Protein AF-A0A1H5ZSI8-F1 (afdb_monomer)

Nearest PDB structures (foldseek):
  3l7w-assembly1_A-2  TM=3.458E-01  e=1.137E+00  Streptococcus mutans UA159
  2dqr-assembly1_B  TM=3.009E-01  e=2.070E+00  Bacillus subtilis
  5noc-assembly1_B  TM=3.827E-01  e=6.418E+00  Bacillus subtilis subsp. subtilis str. 168
  7jpn-assembly1_A  TM=2.852E-01  e=8.376E+00  Bos taurus

Secondary structure (DSSP, 8-state):
-HHHHHHHHHHHHHHHHHTT---EEEEE-SS-EEEEESS-HHHHHHHHHHHHTT-HHHHHHHHHHHHHHHHHHHHHHT-

Solvent-accessible surface area (backbone atoms only — not comparable to full-atom values): 4636 Å² total; per-residue (Å²): 112,75,66,58,53,54,51,53,50,51,54,50,46,47,53,33,42,77,69,69,47,74,50,78,44,82,45,72,76,90,85,50,77,49,80,48,66,64,49,54,72,68,53,50,52,51,52,50,50,53,53,32,70,68,40,72,68,40,42,50,53,51,51,55,51,51,53,52,52,54,52,52,52,57,54,60,76,75,102

pLDDT: mean 83.14, std 8.11, range [51.75, 95.44]

Radius of gyration: 17.03 Å; Cα contacts (8 Å, |Δi|>4): 47; chains: 1; bounding box: 49×23×35 Å

Structure (mmCIF, N/CA/C/O backbone):
data_AF-A0A1H5ZSI8-F1
#
_entry.id   AF-A0A1H5ZSI8-F1
#
loop_
_atom_site.group_PDB
_atom_site.id
_atom_site.type_symbol
_atom_site.label_atom_id
_atom_site.label_alt_id
_atom_site.label_comp_id
_atom_site.label_asym_id
_atom_site.label_entity_id
_atom_site.label_seq_id
_atom_site.pdbx_PDB_ins_code
_atom_site.Cartn_x
_atom_site.Cartn_y
_atom_site.Cartn_z
_atom_site.occupancy
_atom_site.B_iso_or_equiv
_atom_site.auth_seq_id
_atom_site.auth_comp_id
_atom_site.auth_asym_id
_atom_site.auth_atom_id
_atom_site.pdbx_PDB_model_num
ATOM 1 N N . MET A 1 1 ? -17.093 11.148 22.207 1.00 61.41 1 MET A N 1
ATOM 2 C CA . MET A 1 1 ? -15.991 11.632 21.342 1.00 61.41 1 MET A CA 1
ATOM 3 C C . MET A 1 1 ? -15.038 10.538 20.867 1.00 61.41 1 MET A C 1
ATOM 5 O O . MET A 1 1 ? -15.057 10.262 19.680 1.00 61.41 1 MET A O 1
ATOM 9 N N . LYS A 1 2 ? -14.199 9.900 21.705 1.00 74.31 2 LYS A N 1
ATOM 10 C CA . LYS A 1 2 ? -13.202 8.927 21.191 1.00 74.31 2 LYS A CA 1
ATOM 11 C C . LYS A 1 2 ? -13.818 7.594 20.729 1.00 74.31 2 LYS A C 1
ATOM 13 O O . LYS A 1 2 ? -13.372 7.033 19.739 1.00 74.31 2 LYS A O 1
ATOM 18 N N . GLU A 1 3 ? -14.854 7.113 21.415 1.00 81.56 3 GLU A N 1
ATOM 19 C CA . GLU A 1 3 ? -15.550 5.858 21.075 1.00 81.56 3 GLU A CA 1
ATOM 20 C C . GLU A 1 3 ? -16.427 5.979 19.822 1.00 81.56 3 GLU A C 1
ATOM 22 O O . GLU A 1 3 ? -16.405 5.086 18.982 1.00 81.56 3 GLU A O 1
ATOM 27 N N . GLU A 1 4 ? -17.125 7.106 19.650 1.00 82.56 4 GLU A N 1
ATOM 28 C CA . GLU A 1 4 ? -17.915 7.396 18.441 1.00 82.56 4 GLU A CA 1
ATOM 29 C C . GLU A 1 4 ? -17.029 7.414 17.191 1.00 82.56 4 GLU A C 1
ATOM 31 O O . GLU A 1 4 ? -17.363 6.786 16.192 1.00 82.56 4 GLU A O 1
ATOM 36 N N . LEU A 1 5 ? -15.849 8.038 17.276 1.00 80.62 5 LEU A N 1
ATOM 37 C CA . LEU A 1 5 ? -14.895 8.082 16.168 1.00 80.62 5 LEU A CA 1
ATOM 38 C C . LEU A 1 5 ? -14.358 6.686 15.806 1.00 80.62 5 LEU A C 1
ATOM 40 O O . LEU A 1 5 ? -14.201 6.360 14.631 1.00 80.62 5 LEU A O 1
ATOM 44 N N . ILE A 1 6 ? -14.089 5.842 16.810 1.00 82.00 6 ILE A N 1
ATOM 45 C CA . ILE A 1 6 ? -13.664 4.452 16.586 1.00 82.00 6 ILE A CA 1
ATOM 46 C C . ILE A 1 6 ? -14.765 3.668 15.865 1.00 82.00 6 ILE A C 1
ATOM 48 O O . ILE A 1 6 ? -14.471 2.887 14.959 1.00 82.00 6 ILE A O 1
ATOM 52 N N . GLU A 1 7 ? -16.020 3.867 16.255 1.00 85.94 7 GLU A N 1
ATOM 53 C CA . GLU A 1 7 ? -17.153 3.182 15.641 1.00 85.94 7 GLU A CA 1
ATOM 54 C C . GLU A 1 7 ? -17.402 3.658 14.202 1.00 85.94 7 GLU A C 1
ATOM 56 O O . GLU A 1 7 ? -17.574 2.833 13.303 1.00 85.94 7 GLU A O 1
ATOM 61 N N . GLU A 1 8 ? -17.307 4.963 13.937 1.00 84.12 8 GLU A N 1
ATOM 62 C CA . GLU A 1 8 ? -17.364 5.516 12.578 1.00 84.12 8 GLU A CA 1
ATOM 63 C C . GLU A 1 8 ? -16.259 4.941 11.680 1.00 84.12 8 GLU A C 1
ATOM 65 O O . GLU A 1 8 ? -16.531 4.51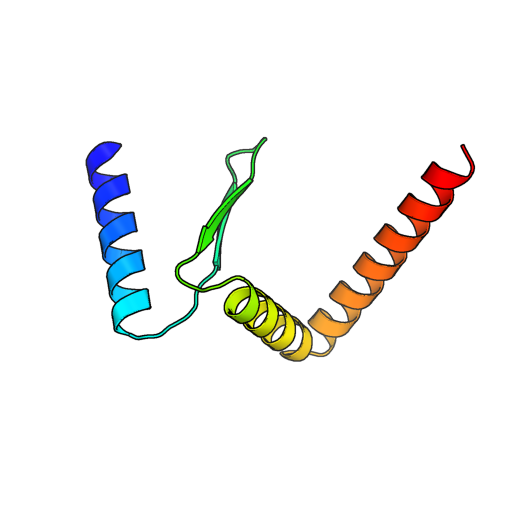2 10.554 1.00 84.12 8 GLU A O 1
ATOM 70 N N . MET A 1 9 ? -15.024 4.849 12.187 1.00 81.81 9 MET A N 1
ATOM 71 C CA . MET A 1 9 ? -13.915 4.236 11.453 1.00 81.81 9 MET A CA 1
ATOM 72 C C .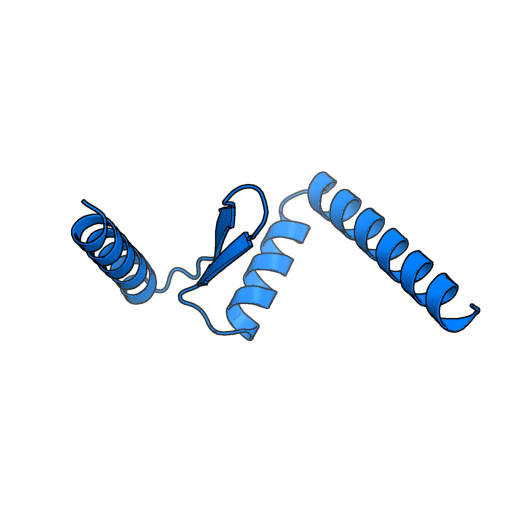 MET A 1 9 ? -14.184 2.761 11.141 1.00 81.81 9 MET A C 1
ATOM 74 O O . MET A 1 9 ? -13.982 2.330 10.005 1.00 81.81 9 MET A O 1
ATOM 78 N N . LYS A 1 10 ? -14.681 1.981 12.109 1.00 82.06 10 LYS A N 1
ATOM 79 C CA . LYS A 1 10 ? -15.044 0.571 11.888 1.00 82.06 10 LYS A CA 1
ATOM 80 C C . LYS A 1 10 ? -16.121 0.424 10.819 1.00 82.06 10 LYS A C 1
ATOM 82 O O . LYS A 1 10 ? -15.996 -0.430 9.943 1.00 82.06 10 LYS A O 1
ATOM 87 N N . GLN A 1 11 ? -17.156 1.262 10.853 1.00 86.88 11 GLN A N 1
ATOM 88 C CA . GLN A 1 11 ? -18.227 1.237 9.858 1.00 86.88 11 GLN A CA 1
ATOM 89 C C . GLN A 1 11 ? -17.727 1.614 8.465 1.00 86.88 11 GLN A C 1
ATOM 91 O O . GLN A 1 11 ? -18.127 0.995 7.478 1.00 86.88 11 GLN A O 1
ATOM 96 N N . PHE A 1 12 ? -16.835 2.598 8.369 1.00 84.62 12 PHE A N 1
ATOM 97 C CA . PHE A 1 12 ? -16.217 2.979 7.107 1.00 84.62 12 PHE A CA 1
ATOM 98 C C . PHE A 1 12 ? -15.360 1.845 6.527 1.00 84.62 12 PHE A C 1
ATOM 100 O O . PHE A 1 12 ? -15.553 1.453 5.376 1.00 84.62 12 PHE A O 1
ATOM 107 N N . LEU A 1 13 ? -14.492 1.239 7.343 1.00 80.00 13 LEU A N 1
ATOM 108 C CA . LEU A 1 13 ? -13.682 0.083 6.945 1.00 80.00 13 LEU A CA 1
ATOM 109 C C . LEU A 1 13 ? -14.551 -1.099 6.509 1.00 80.00 13 LEU A C 1
ATOM 111 O O . LEU A 1 13 ? -14.251 -1.753 5.507 1.00 80.00 13 LEU A O 1
ATOM 115 N N . LYS A 1 14 ? -15.661 -1.340 7.217 1.00 83.62 14 LYS A N 1
ATOM 116 C CA . LYS A 1 14 ? -16.630 -2.370 6.850 1.00 83.62 14 LYS A CA 1
ATOM 117 C C . LYS A 1 14 ? -17.271 -2.080 5.492 1.00 83.62 14 LYS A C 1
ATOM 119 O O . LYS A 1 14 ? -17.298 -2.974 4.657 1.00 83.62 14 LYS A O 1
ATOM 124 N N . LYS A 1 15 ? -17.723 -0.847 5.229 1.00 87.44 15 LYS A N 1
ATOM 125 C CA . LYS A 1 15 ? -18.288 -0.459 3.920 1.00 87.44 15 LYS A CA 1
ATOM 126 C C . LYS A 1 15 ? -17.291 -0.677 2.781 1.00 87.44 15 LYS A C 1
ATOM 128 O O . LYS A 1 15 ? -17.670 -1.201 1.739 1.00 87.44 15 LYS A O 1
ATOM 133 N N . MET A 1 16 ? -16.022 -0.325 2.990 1.00 84.06 16 MET A N 1
ATOM 134 C CA . MET A 1 16 ? -14.959 -0.556 2.005 1.00 84.06 16 MET A CA 1
ATOM 135 C C . MET A 1 16 ? -14.726 -2.053 1.767 1.00 84.06 16 MET A C 1
ATOM 137 O O . MET A 1 16 ? -14.584 -2.484 0.625 1.00 84.06 16 MET A O 1
ATOM 141 N N . SER A 1 17 ? -14.737 -2.856 2.837 1.00 81.00 17 SER A N 1
ATOM 142 C CA . SER A 1 17 ? -14.603 -4.315 2.751 1.00 81.00 17 SER A CA 1
ATOM 143 C C . SER A 1 17 ? -15.790 -4.958 2.023 1.00 81.00 17 SER A C 1
ATOM 145 O O . SER A 1 17 ? -15.584 -5.747 1.103 1.00 81.00 17 SER A O 1
ATOM 147 N N . ASP A 1 18 ? -17.022 -4.555 2.352 1.00 85.06 18 ASP A N 1
ATOM 148 C CA . ASP A 1 18 ? -18.252 -5.014 1.695 1.00 85.06 18 ASP A CA 1
ATOM 149 C C . ASP A 1 18 ? -18.250 -4.655 0.194 1.00 85.06 18 ASP A C 1
ATOM 151 O O . ASP A 1 18 ? -18.671 -5.454 -0.644 1.00 85.06 18 ASP A O 1
ATOM 155 N N . ALA A 1 19 ? -17.713 -3.482 -0.161 1.00 85.62 19 ALA A N 1
ATOM 156 C CA . ALA A 1 19 ? -17.519 -3.044 -1.544 1.00 85.62 19 ALA A CA 1
ATOM 157 C C . ALA A 1 19 ? -16.334 -3.730 -2.255 1.00 85.62 19 ALA A C 1
ATOM 159 O O . ALA A 1 19 ? -16.101 -3.472 -3.435 1.00 85.62 19 ALA A O 1
ATOM 160 N N . LYS A 1 20 ? -15.587 -4.601 -1.560 1.00 79.50 20 LYS A N 1
ATOM 161 C CA . LYS A 1 20 ? -14.356 -5.256 -2.038 1.00 79.50 20 LYS A CA 1
ATOM 162 C C . LYS A 1 20 ? -13.283 -4.266 -2.503 1.00 79.50 20 LYS A C 1
ATOM 164 O O . LYS A 1 20 ? -12.480 -4.579 -3.380 1.00 79.50 20 LYS A O 1
ATOM 169 N N . ILE A 1 21 ? -13.259 -3.078 -1.904 1.00 80.56 21 ILE A N 1
ATOM 170 C CA . ILE A 1 21 ? -12.246 -2.060 -2.167 1.00 80.56 21 ILE A CA 1
ATOM 171 C C . ILE A 1 21 ? -11.155 -2.218 -1.117 1.00 80.56 21 ILE A C 1
ATOM 173 O O . ILE A 1 21 ? -11.372 -1.946 0.064 1.00 80.56 21 ILE A O 1
ATOM 177 N N . ALA A 1 22 ? -9.984 -2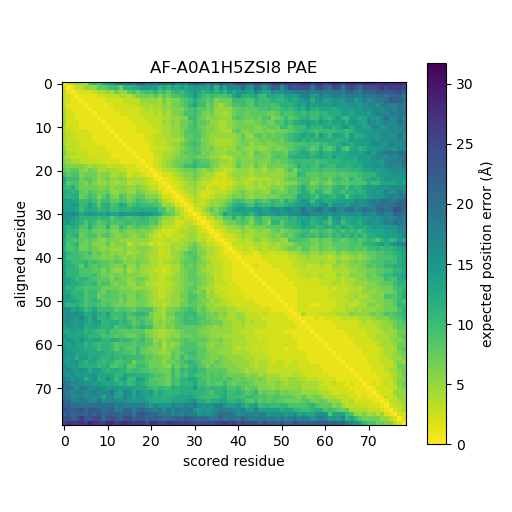.669 -1.553 1.00 79.31 22 ALA A N 1
ATOM 178 C CA . ALA A 1 22 ? -8.805 -2.732 -0.708 1.00 79.31 22 ALA A CA 1
ATOM 179 C C . ALA A 1 22 ? -8.293 -1.307 -0.437 1.00 79.31 22 ALA A C 1
ATOM 181 O O . ALA A 1 22 ? -8.148 -0.509 -1.362 1.00 79.31 22 ALA A O 1
ATOM 182 N N . ALA A 1 23 ? -8.029 -0.990 0.827 1.00 79.12 23 ALA A N 1
ATOM 183 C CA . ALA A 1 23 ? -7.532 0.312 1.241 1.00 79.12 23 ALA A CA 1
ATOM 184 C C . ALA A 1 23 ? -6.489 0.186 2.355 1.00 79.12 23 ALA A C 1
ATOM 186 O O . ALA A 1 23 ? -6.581 -0.690 3.222 1.00 79.12 23 ALA A O 1
ATOM 187 N N . ILE A 1 24 ? -5.521 1.102 2.322 1.00 81.38 24 ILE A N 1
ATOM 188 C CA . ILE A 1 24 ? -4.502 1.305 3.351 1.00 81.38 24 ILE A CA 1
ATOM 189 C C . ILE A 1 24 ? -4.676 2.731 3.873 1.00 81.38 24 ILE A C 1
ATOM 191 O O . ILE A 1 24 ? -4.627 3.691 3.108 1.00 81.38 24 ILE A O 1
ATOM 195 N N . PHE A 1 25 ? -4.887 2.864 5.176 1.00 78.94 25 PHE A N 1
ATOM 196 C CA . PHE A 1 25 ? -5.002 4.136 5.875 1.00 78.94 25 PHE A CA 1
ATOM 197 C C . PHE A 1 25 ? -3.756 4.350 6.716 1.00 78.94 25 PHE A C 1
ATOM 199 O O . PHE A 1 25 ? -3.403 3.505 7.540 1.00 78.94 25 PHE A O 1
ATOM 206 N N . LEU A 1 26 ? -3.118 5.496 6.512 1.00 77.50 26 LEU A N 1
ATOM 207 C CA . LEU A 1 26 ? -1.967 5.945 7.278 1.00 77.50 26 LEU A CA 1
ATOM 208 C C . LEU A 1 26 ? -2.415 7.102 8.166 1.00 77.50 26 LEU A C 1
ATOM 210 O O . LEU A 1 26 ? -2.773 8.166 7.668 1.00 77.50 26 LEU A O 1
ATOM 214 N N . ALA A 1 27 ? -2.414 6.890 9.477 1.00 76.69 27 ALA A N 1
ATOM 215 C CA . ALA A 1 27 ? -2.575 7.959 10.452 1.00 76.69 27 ALA A CA 1
ATOM 216 C C . ALA A 1 27 ? -1.226 8.225 11.123 1.00 76.69 27 ALA A C 1
ATOM 218 O O . ALA A 1 27 ? -0.535 7.286 11.502 1.00 76.69 27 ALA A O 1
ATOM 219 N N . ALA A 1 28 ? -0.855 9.491 11.291 1.00 76.88 28 ALA A N 1
ATOM 220 C CA . ALA A 1 28 ? 0.350 9.887 12.011 1.00 76.88 28 ALA A CA 1
ATOM 221 C C . ALA A 1 28 ? -0.042 10.696 13.250 1.00 76.88 28 ALA A C 1
ATOM 223 O O . ALA A 1 28 ? -0.893 11.580 13.163 1.00 76.88 28 ALA A O 1
ATOM 224 N N . ASN A 1 29 ? 0.576 10.416 14.398 1.00 76.50 29 ASN A N 1
ATOM 225 C CA . ASN A 1 29 ? 0.398 11.207 15.623 1.00 76.50 29 ASN A CA 1
ATOM 226 C C . ASN A 1 29 ? 1.664 11.992 16.015 1.00 76.50 29 ASN A C 1
ATOM 228 O O . ASN A 1 29 ? 1.880 12.278 17.189 1.00 76.50 29 ASN A O 1
ATOM 232 N N . GLY A 1 30 ? 2.495 12.340 15.028 1.00 74.69 30 GLY A N 1
ATOM 233 C CA . GLY A 1 30 ? 3.760 13.061 15.207 1.00 74.69 30 GLY A CA 1
ATOM 234 C C . GLY A 1 30 ? 4.950 12.136 15.463 1.00 74.69 30 GLY A C 1
ATOM 235 O O . GLY A 1 30 ? 5.967 12.277 14.795 1.00 74.69 30 GLY A O 1
ATOM 236 N N . GLU A 1 31 ? 4.805 11.159 16.361 1.00 74.12 31 GLU A N 1
ATOM 237 C CA . GLU A 1 31 ? 5.878 10.206 16.705 1.00 74.12 31 GLU A CA 1
ATOM 238 C C . GLU A 1 31 ? 5.647 8.801 16.139 1.00 74.12 31 GLU A C 1
ATOM 240 O O . GLU A 1 31 ? 6.601 8.077 15.871 1.00 74.12 31 GLU A O 1
ATOM 245 N N . ASN A 1 32 ? 4.387 8.406 15.935 1.00 71.81 32 ASN A N 1
ATOM 246 C CA . ASN A 1 32 ? 4.020 7.071 15.477 1.00 71.81 32 ASN A CA 1
ATOM 247 C C . ASN A 1 32 ? 3.121 7.132 14.244 1.00 71.81 32 ASN A C 1
ATOM 249 O O . ASN A 1 32 ? 2.261 8.010 14.113 1.00 71.81 32 ASN A O 1
ATOM 253 N N . TYR A 1 33 ? 3.281 6.125 13.389 1.00 75.12 33 TYR A N 1
ATOM 254 C CA . TYR A 1 33 ? 2.362 5.829 12.300 1.00 75.12 33 TYR A CA 1
ATOM 255 C C . TYR A 1 33 ? 1.468 4.656 12.700 1.00 75.12 33 TYR A C 1
ATOM 257 O O . TYR A 1 33 ? 1.945 3.618 13.153 1.00 75.12 33 TYR A O 1
ATOM 265 N N . ILE A 1 34 ? 0.162 4.826 12.531 1.00 77.81 34 ILE A N 1
ATOM 266 C CA . ILE A 1 34 ? -0.844 3.786 12.694 1.00 77.81 34 ILE A CA 1
ATOM 267 C C . ILE A 1 34 ? -1.343 3.434 11.299 1.00 77.81 34 ILE A C 1
ATOM 269 O O . ILE A 1 34 ? -1.964 4.254 10.619 1.00 77.81 34 ILE A O 1
ATOM 273 N N . THR A 1 35 ? -1.073 2.203 10.885 1.00 76.62 35 THR A N 1
ATOM 274 C CA . THR A 1 35 ? -1.599 1.613 9.657 1.00 76.62 35 THR A CA 1
ATOM 275 C C . THR A 1 35 ? -2.893 0.869 9.952 1.00 76.62 35 THR A C 1
ATOM 277 O O . THR A 1 35 ? -2.948 0.003 10.823 1.00 76.62 35 THR A O 1
ATOM 280 N N . CYS A 1 36 ? -3.946 1.175 9.198 1.00 75.88 36 CYS A N 1
ATOM 281 C CA . CYS A 1 36 ? -5.183 0.403 9.201 1.00 75.88 36 CYS A CA 1
ATOM 282 C C . CYS A 1 36 ? -5.490 -0.071 7.780 1.00 75.88 36 CYS A C 1
ATOM 284 O O . CYS A 1 36 ? -5.360 0.695 6.831 1.00 75.88 36 CYS A O 1
ATOM 286 N N . HIS A 1 37 ? -5.879 -1.330 7.618 1.00 82.06 37 HIS A N 1
ATOM 287 C CA . HIS A 1 37 ? -6.161 -1.919 6.314 1.00 82.06 37 HIS A CA 1
ATOM 288 C C . HIS A 1 37 ? -7.316 -2.912 6.412 1.00 82.06 37 HIS A C 1
ATOM 290 O O . HIS A 1 37 ? -7.531 -3.539 7.447 1.00 82.06 37 HIS A O 1
ATOM 296 N N . ASN A 1 38 ? -8.058 -3.064 5.317 1.00 82.88 38 ASN A N 1
ATOM 297 C CA . ASN A 1 38 ? -9.157 -4.027 5.193 1.00 82.88 38 ASN A CA 1
ATOM 298 C C . ASN A 1 38 ? -8.843 -5.171 4.207 1.00 82.88 38 ASN A C 1
ATOM 300 O O . ASN A 1 38 ? -9.751 -5.882 3.778 1.00 82.88 38 ASN A O 1
ATOM 304 N N . CYS A 1 39 ? -7.577 -5.315 3.814 1.00 81.56 39 CYS A N 1
ATOM 305 C CA . CYS A 1 39 ? -7.108 -6.265 2.809 1.00 81.56 39 CYS A CA 1
ATOM 306 C C . CYS A 1 39 ? -5.962 -7.135 3.342 1.00 81.56 39 CYS A C 1
ATOM 308 O O . CYS A 1 39 ? -5.268 -6.751 4.287 1.00 81.56 39 CYS A O 1
ATOM 310 N N . SER A 1 40 ? -5.779 -8.316 2.738 1.00 85.69 40 SER A N 1
ATOM 311 C CA . SER A 1 40 ? -4.670 -9.218 3.075 1.00 85.69 40 SER A CA 1
ATOM 312 C C . SER A 1 40 ? -3.317 -8.586 2.740 1.00 85.69 40 SER A C 1
ATOM 314 O O . SER A 1 40 ? -3.251 -7.574 2.039 1.00 85.69 40 SER A O 1
ATOM 316 N N . VAL A 1 41 ? -2.233 -9.196 3.216 1.00 83.75 41 VAL A N 1
ATOM 317 C CA . VAL A 1 41 ? -0.866 -8.736 2.926 1.00 83.75 41 VAL A CA 1
ATOM 318 C C . VAL A 1 41 ? -0.605 -8.718 1.416 1.00 83.75 41 VAL A C 1
ATOM 320 O O . VAL A 1 41 ? -0.050 -7.754 0.897 1.00 83.75 41 VAL A O 1
ATOM 323 N N . GLU A 1 42 ? -1.083 -9.725 0.684 1.00 85.94 42 GLU A N 1
ATOM 324 C CA . GLU A 1 42 ? -0.984 -9.786 -0.778 1.00 85.94 42 GLU A CA 1
ATOM 325 C C . GLU A 1 42 ? -1.767 -8.647 -1.444 1.00 85.94 42 GLU A C 1
ATOM 327 O O . GLU A 1 42 ? -1.279 -8.018 -2.381 1.00 85.94 42 GLU A O 1
ATOM 332 N N . GLY A 1 43 ? -2.965 -8.336 -0.936 1.00 84.38 43 GLY A N 1
ATOM 333 C CA . GLY A 1 43 ? -3.759 -7.205 -1.419 1.00 84.38 43 GLY A CA 1
ATOM 334 C C . GLY A 1 43 ? -3.070 -5.861 -1.178 1.00 84.38 43 GLY A C 1
ATOM 335 O O . GLY A 1 43 ? -3.092 -4.994 -2.050 1.00 84.38 43 GLY A O 1
ATOM 336 N N . GLN A 1 44 ? -2.407 -5.700 -0.032 1.00 85.56 44 GLN A N 1
ATOM 337 C CA . GLN A 1 44 ? -1.610 -4.510 0.271 1.00 85.56 44 GLN A CA 1
ATOM 338 C C . GLN A 1 44 ? -0.418 -4.376 -0.679 1.00 85.56 44 GLN A C 1
ATOM 340 O O . GLN A 1 44 ? -0.196 -3.298 -1.227 1.00 85.56 44 GLN A O 1
ATOM 345 N N . ALA A 1 45 ? 0.309 -5.470 -0.924 1.00 85.81 45 ALA A N 1
ATOM 346 C CA . ALA A 1 45 ? 1.418 -5.487 -1.872 1.00 85.81 45 ALA A CA 1
ATOM 347 C C . ALA A 1 45 ? 0.954 -5.092 -3.281 1.00 85.81 45 ALA A C 1
ATOM 349 O O . ALA A 1 45 ? 1.577 -4.248 -3.919 1.00 85.81 45 ALA A O 1
ATOM 350 N N . GLN A 1 46 ? -0.184 -5.621 -3.737 1.00 86.31 46 GLN A N 1
ATOM 351 C CA . GLN A 1 46 ? -0.734 -5.263 -5.043 1.00 86.31 46 GLN A CA 1
ATOM 352 C C . GLN A 1 46 ? -1.130 -3.782 -5.130 1.00 86.31 46 GLN A C 1
ATOM 354 O O . GLN A 1 46 ? -0.891 -3.148 -6.155 1.00 86.31 46 GLN A O 1
ATOM 359 N N . LEU A 1 47 ? -1.716 -3.209 -4.072 1.00 86.06 47 LEU A N 1
ATOM 360 C CA . LEU A 1 47 ? -2.031 -1.777 -4.029 1.00 86.06 47 LEU A CA 1
ATOM 361 C C . LEU A 1 47 ? -0.773 -0.909 -4.105 1.00 86.06 47 LEU A C 1
ATOM 363 O O . LEU A 1 47 ? -0.780 0.101 -4.805 1.00 86.06 47 LEU A O 1
ATOM 367 N N . LEU A 1 48 ? 0.295 -1.308 -3.411 1.00 87.31 48 LEU A N 1
ATOM 368 C CA . LEU A 1 48 ? 1.581 -0.616 -3.469 1.00 87.31 48 LEU A CA 1
ATOM 369 C C . LEU A 1 48 ? 2.173 -0.670 -4.878 1.00 87.31 48 LEU A C 1
ATOM 371 O O . LEU A 1 48 ? 2.540 0.374 -5.406 1.00 87.31 48 LEU A O 1
ATOM 375 N N . VAL A 1 49 ? 2.191 -1.846 -5.514 1.00 89.00 49 VAL A N 1
ATOM 376 C CA . VAL A 1 49 ? 2.647 -2.002 -6.907 1.00 89.00 49 VAL A CA 1
ATOM 377 C C . VAL A 1 49 ? 1.836 -1.111 -7.843 1.00 89.00 49 VAL A C 1
ATOM 379 O O . VAL A 1 49 ? 2.410 -0.322 -8.585 1.00 89.00 49 VAL A O 1
ATOM 382 N N . ASN A 1 50 ? 0.505 -1.149 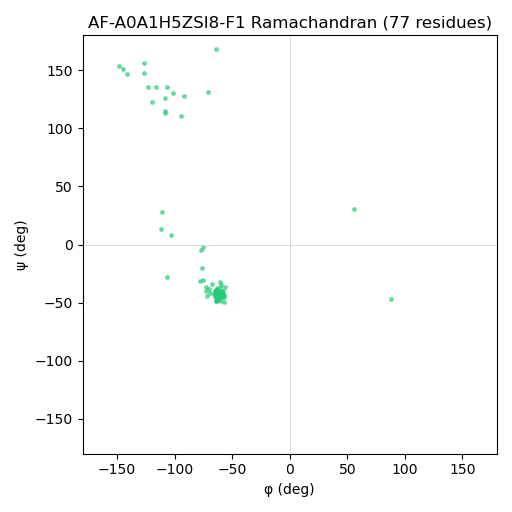-7.746 1.00 88.38 50 ASN A N 1
ATOM 383 C CA . ASN A 1 50 ? -0.363 -0.310 -8.572 1.00 88.38 50 ASN A CA 1
ATOM 384 C C . ASN A 1 50 ? -0.097 1.189 -8.363 1.00 88.38 50 ASN A C 1
ATOM 386 O O . ASN A 1 50 ? -0.234 1.970 -9.300 1.00 88.38 50 ASN A O 1
ATOM 390 N N . HIS A 1 51 ? 0.245 1.608 -7.141 1.00 86.62 51 HIS A N 1
ATOM 391 C CA . HIS A 1 51 ? 0.577 2.998 -6.845 1.00 86.62 51 HIS A CA 1
ATOM 392 C C . HIS A 1 51 ? 1.933 3.399 -7.429 1.00 86.62 51 HIS A C 1
ATOM 394 O O . HIS A 1 51 ? 2.035 4.460 -8.042 1.00 86.62 51 HIS A O 1
ATOM 400 N N . ILE A 1 52 ? 2.947 2.545 -7.290 1.00 89.81 52 ILE A N 1
ATOM 401 C CA . ILE A 1 52 ? 4.270 2.749 -7.888 1.00 89.81 52 ILE A CA 1
ATOM 402 C C . ILE A 1 52 ? 4.134 2.870 -9.407 1.00 89.81 52 ILE A C 1
ATOM 404 O O . ILE A 1 52 ? 4.637 3.824 -9.984 1.00 89.81 52 ILE A O 1
ATOM 408 N N . ASP A 1 53 ? 3.365 1.980 -10.033 1.00 91.81 53 ASP A N 1
ATOM 409 C CA . ASP A 1 53 ? 3.160 1.961 -11.485 1.00 91.81 53 ASP A CA 1
ATOM 410 C C . ASP A 1 53 ? 2.183 3.023 -12.000 1.00 91.81 53 ASP A C 1
ATOM 412 O O . ASP A 1 53 ? 1.993 3.157 -13.210 1.00 91.81 53 ASP A O 1
ATOM 416 N N . SER A 1 54 ? 1.544 3.782 -11.105 1.00 90.25 54 SER A N 1
ATOM 417 C CA . SER A 1 54 ? 0.522 4.749 -11.507 1.00 90.25 54 SER A CA 1
ATOM 418 C C . SER A 1 54 ? 1.095 5.921 -12.302 1.00 90.25 54 SER A C 1
ATOM 420 O O . SER A 1 54 ? 0.418 6.416 -13.206 1.00 90.25 54 SER A O 1
ATOM 422 N N . THR A 1 55 ? 2.326 6.352 -11.998 1.00 93.06 55 THR A N 1
ATOM 423 C CA . THR A 1 55 ? 3.017 7.421 -12.732 1.00 93.06 55 THR A CA 1
ATOM 424 C C . THR A 1 55 ? 4.538 7.211 -12.757 1.00 93.06 55 THR A C 1
ATOM 426 O O . THR A 1 55 ? 5.086 6.610 -11.829 1.00 93.06 55 THR A O 1
ATOM 429 N N . PRO A 1 56 ? 5.255 7.736 -13.772 1.00 94.69 56 PRO A N 1
ATOM 430 C CA . PRO A 1 56 ? 6.719 7.683 -13.812 1.00 94.69 56 PRO A CA 1
ATOM 431 C C . PRO A 1 56 ? 7.389 8.313 -12.583 1.00 94.69 56 PRO A C 1
ATOM 433 O O . PRO A 1 56 ? 8.388 7.797 -12.094 1.00 94.69 56 PRO A O 1
ATOM 436 N N . GLU A 1 57 ? 6.821 9.396 -12.046 1.00 95.44 57 GLU A N 1
ATOM 437 C CA . GLU A 1 57 ? 7.345 10.074 -10.856 1.00 95.44 57 GLU A CA 1
ATOM 438 C C . GLU A 1 57 ? 7.298 9.166 -9.619 1.00 95.44 57 GLU A C 1
ATOM 440 O O . GLU A 1 57 ? 8.219 9.178 -8.802 1.00 95.44 57 GLU A O 1
ATOM 445 N N . MET A 1 58 ? 6.251 8.345 -9.486 1.00 91.62 58 MET A N 1
ATOM 446 C CA . MET A 1 58 ? 6.141 7.372 -8.398 1.00 91.62 58 MET A CA 1
ATOM 447 C C . MET A 1 58 ? 7.137 6.219 -8.555 1.00 91.62 58 MET A C 1
ATOM 449 O O . MET A 1 58 ? 7.723 5.782 -7.561 1.00 91.62 58 MET A O 1
ATOM 453 N N . GLN A 1 59 ? 7.375 5.757 -9.786 1.00 91.50 59 GLN A N 1
ATOM 454 C CA . GLN A 1 59 ? 8.396 4.744 -10.082 1.00 91.50 59 GLN A CA 1
ATOM 455 C C . GLN A 1 59 ? 9.802 5.244 -9.736 1.00 91.50 59 GLN A C 1
ATOM 457 O O . GLN A 1 59 ? 10.590 4.523 -9.116 1.00 91.50 59 GLN A O 1
ATOM 462 N N . GLU A 1 60 ? 10.111 6.491 -10.095 1.00 94.12 60 GLU A N 1
ATOM 463 C CA . GLU A 1 60 ? 11.387 7.128 -9.773 1.00 94.12 60 GLU A CA 1
ATOM 464 C C . GLU A 1 60 ? 11.557 7.300 -8.258 1.00 94.12 60 GLU A C 1
ATOM 466 O O . GLU A 1 60 ? 12.577 6.889 -7.701 1.00 94.12 60 GLU A O 1
ATOM 471 N N . ALA A 1 61 ? 10.539 7.829 -7.567 1.00 92.12 61 ALA A N 1
ATOM 472 C CA . ALA A 1 61 ? 10.560 7.985 -6.114 1.00 92.12 61 ALA A CA 1
ATOM 473 C C . ALA A 1 61 ? 10.800 6.648 -5.395 1.00 92.12 61 ALA A C 1
ATOM 475 O O . ALA A 1 61 ? 11.637 6.566 -4.496 1.00 92.12 61 ALA A O 1
ATOM 476 N N . PHE A 1 62 ? 10.115 5.584 -5.822 1.00 92.12 62 PHE A N 1
ATOM 477 C CA . PHE A 1 62 ? 10.291 4.250 -5.253 1.00 92.12 62 PHE A CA 1
ATOM 478 C C . PHE A 1 62 ? 11.699 3.688 -5.489 1.00 92.12 62 PHE A C 1
ATOM 480 O O . PHE A 1 62 ? 12.310 3.146 -4.568 1.00 92.12 62 PHE A O 1
ATOM 487 N N . THR A 1 63 ? 12.236 3.853 -6.700 1.00 92.25 63 THR A N 1
ATOM 488 C CA . THR A 1 63 ? 13.593 3.401 -7.046 1.00 92.25 63 THR A CA 1
ATOM 489 C C . THR A 1 63 ? 14.642 4.101 -6.181 1.00 92.25 63 THR A C 1
ATOM 491 O O . THR A 1 63 ? 15.504 3.443 -5.599 1.00 92.25 63 THR A O 1
ATOM 494 N N . ASN A 1 64 ? 14.526 5.422 -6.023 1.00 93.38 64 ASN A N 1
ATOM 495 C CA . ASN A 1 64 ? 15.438 6.211 -5.196 1.00 93.38 64 ASN A CA 1
ATOM 496 C C . ASN A 1 64 ? 15.419 5.763 -3.724 1.00 93.38 64 ASN A C 1
ATOM 498 O O . ASN A 1 64 ? 16.476 5.609 -3.110 1.00 93.38 64 ASN A O 1
ATOM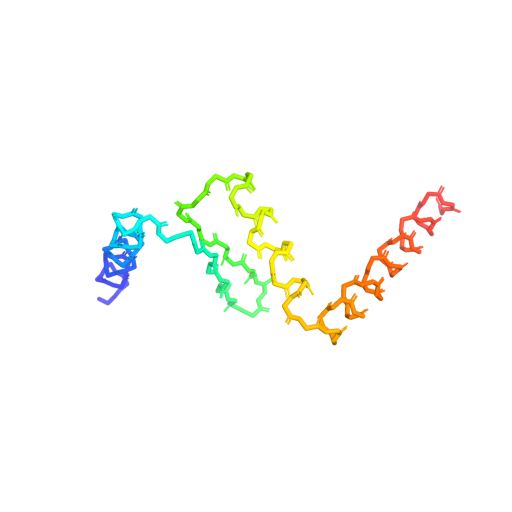 502 N N . GLU A 1 65 ? 14.239 5.510 -3.154 1.00 92.00 65 GLU A N 1
ATOM 503 C CA . GLU A 1 65 ? 14.119 5.007 -1.779 1.00 92.00 65 GLU A CA 1
ATOM 504 C C . GLU A 1 65 ? 14.713 3.597 -1.619 1.00 92.00 65 GLU A C 1
ATOM 506 O O . GLU A 1 65 ? 15.432 3.342 -0.651 1.00 92.00 65 GLU A O 1
ATOM 511 N N . LEU A 1 66 ? 14.503 2.691 -2.583 1.00 90.44 66 LEU A N 1
ATOM 512 C CA . LEU A 1 66 ? 15.123 1.358 -2.569 1.00 90.44 66 LEU A CA 1
ATOM 513 C C . LEU A 1 66 ? 16.655 1.423 -2.580 1.00 90.44 66 LEU A C 1
ATOM 515 O O . LEU A 1 66 ? 17.317 0.687 -1.839 1.00 90.44 66 LEU A O 1
ATOM 519 N N . GLU A 1 67 ? 17.235 2.317 -3.380 1.00 93.00 67 GLU A N 1
ATOM 520 C CA . GLU A 1 67 ? 18.683 2.530 -3.384 1.00 93.00 67 GLU A CA 1
ATOM 521 C C . GLU A 1 67 ? 19.192 3.033 -2.030 1.00 93.00 67 GLU A C 1
ATOM 523 O O . GLU A 1 67 ? 20.257 2.613 -1.568 1.00 93.00 67 GLU A O 1
ATOM 528 N N . LEU A 1 68 ? 18.447 3.931 -1.380 1.00 92.00 68 LEU A N 1
ATOM 529 C CA . LEU A 1 68 ? 18.798 4.449 -0.058 1.00 92.00 68 LEU A CA 1
ATOM 530 C C . LEU A 1 68 ? 18.744 3.357 1.012 1.00 92.00 68 LEU A C 1
ATOM 532 O O . LEU A 1 68 ? 19.656 3.285 1.837 1.00 92.00 68 LEU A O 1
ATOM 536 N N . VAL A 1 69 ? 17.719 2.501 0.996 1.00 90.56 69 VAL A N 1
ATOM 537 C CA . VAL A 1 69 ? 17.610 1.354 1.912 1.00 90.56 69 VAL A CA 1
ATOM 538 C C . VAL A 1 69 ? 18.790 0.404 1.718 1.00 90.56 69 VAL A C 1
ATOM 540 O O . VAL A 1 69 ? 19.491 0.108 2.683 1.00 90.56 69 VAL A O 1
ATOM 543 N N . THR A 1 70 ? 19.090 0.040 0.470 1.00 89.81 70 THR A N 1
ATOM 544 C CA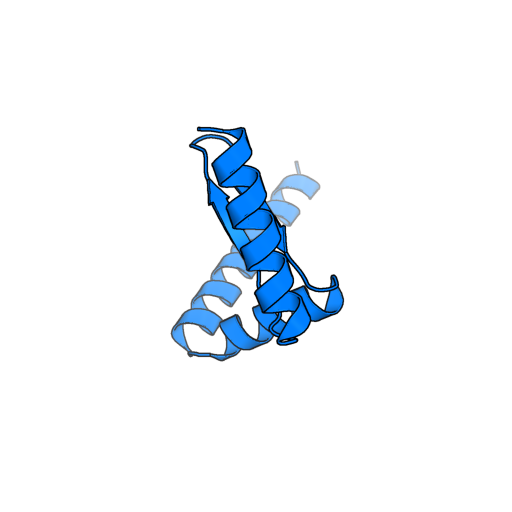 . THR A 1 70 ? 20.211 -0.856 0.138 1.00 89.81 70 THR A CA 1
ATOM 545 C C . THR A 1 70 ? 21.547 -0.307 0.650 1.00 89.81 70 THR A C 1
ATOM 547 O O . THR A 1 70 ? 22.350 -1.031 1.237 1.00 89.81 70 THR A O 1
ATOM 550 N N . LYS A 1 71 ? 21.789 1.000 0.480 1.00 89.56 71 LYS A N 1
ATOM 551 C CA . LYS A 1 71 ? 23.003 1.662 0.988 1.00 89.56 71 LYS A CA 1
ATOM 552 C C . LYS A 1 71 ? 23.077 1.643 2.517 1.00 89.56 71 LYS A C 1
ATOM 554 O O . LYS A 1 71 ? 24.160 1.453 3.065 1.00 89.56 71 LYS A O 1
ATOM 559 N N . ARG A 1 72 ? 21.950 1.839 3.213 1.00 89.12 72 ARG A N 1
ATOM 560 C CA . ARG A 1 72 ? 21.897 1.801 4.687 1.00 89.12 72 ARG A CA 1
ATOM 561 C C . ARG A 1 72 ? 22.220 0.411 5.226 1.00 89.12 72 ARG A C 1
ATOM 563 O O . ARG A 1 72 ? 22.992 0.317 6.174 1.00 89.12 72 ARG A O 1
ATOM 570 N N . GLU A 1 73 ? 21.682 -0.639 4.614 1.00 85.00 73 GLU A N 1
ATOM 571 C CA . GLU A 1 73 ? 21.952 -2.027 5.013 1.00 85.00 73 GLU A CA 1
ATOM 572 C C . GLU A 1 73 ? 23.437 -2.378 4.841 1.00 85.00 73 GLU A C 1
ATOM 574 O O . GLU A 1 73 ? 24.079 -2.833 5.784 1.00 85.00 73 GLU A O 1
ATOM 579 N N . GLN A 1 74 ? 24.033 -2.029 3.696 1.00 82.06 74 GLN A N 1
ATOM 580 C CA . GLN A 1 74 ? 25.463 -2.248 3.440 1.00 82.06 74 GLN A CA 1
ATOM 581 C C . GLN A 1 74 ? 26.380 -1.523 4.437 1.00 82.06 74 GLN A C 1
ATOM 583 O O . GLN A 1 74 ? 27.469 -2.005 4.747 1.00 82.06 74 GLN A O 1
ATOM 588 N N . MET A 1 75 ? 25.976 -0.354 4.936 1.00 76.00 75 MET A N 1
ATOM 589 C CA . MET A 1 75 ? 26.737 0.375 5.956 1.00 76.00 75 MET A CA 1
ATOM 590 C C . MET A 1 75 ? 26.612 -0.251 7.350 1.00 76.00 75 MET A C 1
ATOM 592 O O . MET A 1 75 ? 27.549 -0.146 8.134 1.00 76.00 75 MET A O 1
ATOM 596 N N . GLN A 1 76 ? 25.483 -0.893 7.659 1.00 71.31 76 GLN A N 1
ATOM 597 C CA . GLN A 1 76 ? 25.261 -1.569 8.941 1.00 71.31 76 GLN A CA 1
ATOM 598 C C . GLN A 1 76 ? 25.959 -2.932 9.018 1.00 71.31 76 GLN A C 1
ATOM 600 O O . GLN A 1 76 ? 26.392 -3.322 10.095 1.00 71.31 76 GLN A O 1
ATOM 605 N N . GLU A 1 77 ? 26.112 -3.6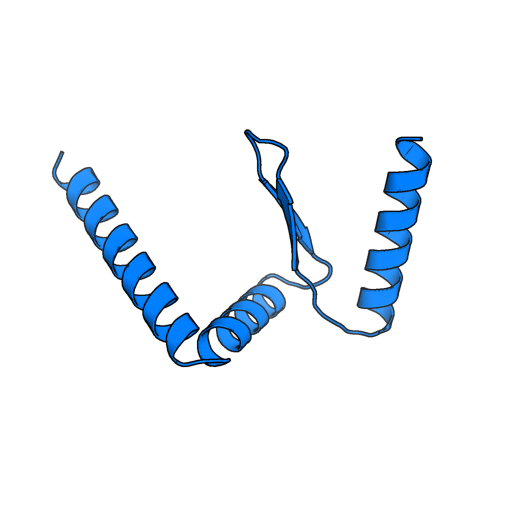38 7.895 1.00 67.06 77 GLU A N 1
ATOM 606 C CA . GLU A 1 77 ? 26.825 -4.926 7.843 1.00 67.06 77 GLU A CA 1
ATOM 607 C C . GLU A 1 77 ? 28.358 -4.788 7.891 1.00 67.06 77 GLU A C 1
ATOM 609 O O . GLU A 1 77 ? 29.053 -5.741 8.237 1.00 67.06 77 GLU A O 1
ATOM 614 N N . ASN A 1 78 ? 28.892 -3.608 7.560 1.00 57.94 78 ASN A N 1
ATOM 615 C CA . ASN A 1 78 ? 30.332 -3.319 7.535 1.00 57.94 78 ASN A CA 1
ATOM 616 C C . ASN A 1 78 ? 30.826 -2.499 8.750 1.00 57.94 78 ASN A C 1
ATOM 618 O O . ASN A 1 78 ? 31.966 -2.025 8.731 1.00 57.94 78 ASN A O 1
ATOM 622 N N . GLY A 1 79 ? 29.971 -2.285 9.759 1.00 51.75 79 GLY A N 1
ATOM 623 C CA . GLY A 1 79 ? 30.229 -1.464 10.952 1.00 51.75 79 GLY A CA 1
ATOM 624 C C . GLY A 1 79 ? 30.447 -2.257 12.233 1.00 51.75 79 GLY A C 1
ATOM 625 O O . GLY A 1 79 ? 29.894 -3.371 12.353 1.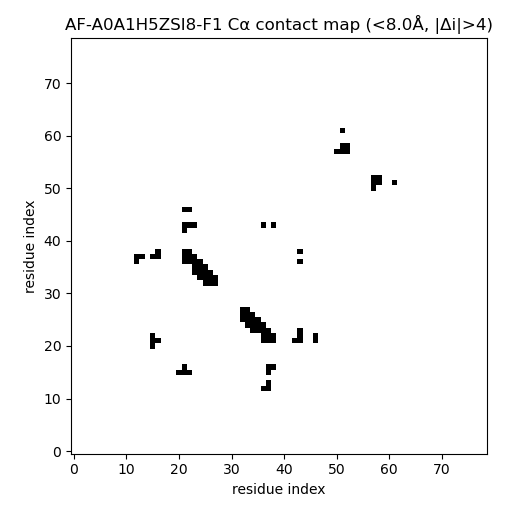00 51.75 79 GLY A O 1
#

Foldseek 3Di:
DVVVVVVVVVVVLVVCVVVVNWDWDWDDPPPDTDIDINDDPVSVVVVLVCQ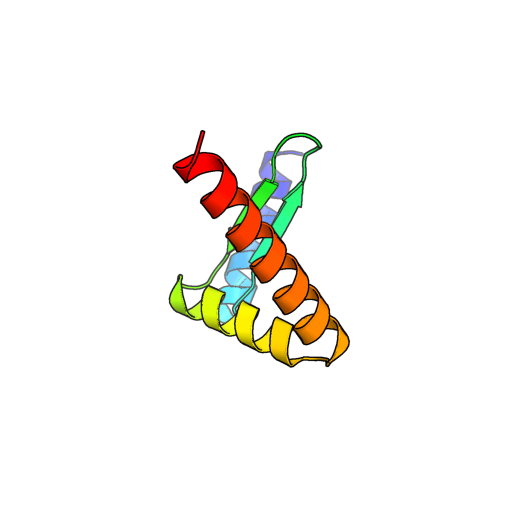CPVDPVSVVVVVVVVVVVVVVVVVVVVD

Sequence (79 aa):
MKEELIEEMKQFLKKMSDAKIAAIFLAANGENYITCHNCSVEGQAQLLVNHIDSTPEMQEAFTNELELVTKREQMQENG

Mean predicted aligned error: 8.17 Å

Organism: NCBI:txid493375